Protein AF-A0A916VUK1-F1 (afdb_monomer)

Nearest PDB structures (foldseek):
  8exa-assembly1_A  TM=8.305E-01  e=1.272E-03  Deinococcus radiodurans R1 = ATCC 13939 = DSM 20539
  8h1j-assembly1_A  TM=7.553E-01  e=8.377E-03  Deinococcus radiodurans R1 = ATCC 13939 = DSM 20539
  6jqa-assembly1_B  TM=7.413E-01  e=8.964E+00  Onion yellows phytoplasma OY-W
  8oir-assembly1_Aa  TM=3.174E-01  e=9.545E+00  Homo sapiens

Solvent-accessible surface area (backbone atoms only — not comparable to full-atom values): 5598 Å² total; per-residue (Å²): 113,70,71,60,51,54,52,46,53,54,42,48,54,56,33,68,74,34,59,82,92,38,71,68,28,55,55,35,49,54,57,42,52,54,47,51,52,52,53,51,54,56,49,52,53,49,49,53,53,48,52,51,48,52,56,76,76,33,97,71,86,85,79,78,92,68,64,56,75,64,47,52,68,38,78,85,47,22,63,60,50,63,70,72,41,62,78,77,74,52,96,68,134

Foldseek 3Di:
DVVLVVVLVVLVVVLVPDDPPDPVNVVSVVVNVVSVVVVVVVLVVVQVVVVVCCVVVDVDDDDDPDPLVVQCVPPVRVVVSVSNPSVVVDPDD

Structure (mmCIF, N/CA/C/O backbone):
data_AF-A0A916VUK1-F1
#
_entry.id   AF-A0A916VUK1-F1
#
loop_
_atom_site.group_PDB
_atom_site.id
_atom_site.type_symbol
_atom_site.label_atom_id
_atom_site.label_alt_id
_atom_site.label_comp_id
_atom_site.label_asym_id
_atom_site.label_entity_id
_atom_site.label_seq_id
_atom_site.pdbx_PDB_ins_code
_atom_site.Cartn_x
_atom_site.Cartn_y
_atom_site.Cartn_z
_atom_site.occupancy
_atom_site.B_iso_or_equiv
_atom_site.auth_seq_id
_atom_site.auth_comp_id
_atom_site.auth_asym_id
_atom_site.auth_atom_id
_atom_site.pdbx_PDB_model_num
ATOM 1 N N . MET A 1 1 ? 8.807 5.694 1.146 1.00 58.78 1 MET A N 1
ATOM 2 C CA . MET A 1 1 ? 7.786 4.716 1.614 1.00 58.78 1 MET A CA 1
ATOM 3 C C . MET A 1 1 ? 7.755 4.484 3.137 1.00 58.78 1 MET A C 1
ATOM 5 O O . MET A 1 1 ? 6.673 4.291 3.684 1.00 58.78 1 MET A O 1
ATOM 9 N N . THR A 1 2 ? 8.881 4.571 3.856 1.00 67.25 2 THR A N 1
ATOM 10 C CA . THR A 1 2 ? 8.997 4.284 5.310 1.00 67.25 2 THR A CA 1
ATOM 11 C C . THR A 1 2 ? 8.048 5.083 6.221 1.00 67.25 2 THR A C 1
ATOM 13 O O . THR A 1 2 ? 7.502 4.542 7.182 1.00 67.25 2 THR A O 1
ATOM 16 N N . LYS A 1 3 ? 7.780 6.360 5.913 1.00 74.25 3 LYS A N 1
ATOM 17 C CA . LYS A 1 3 ? 6.828 7.202 6.670 1.00 74.25 3 LYS A CA 1
ATOM 18 C C . LYS A 1 3 ? 5.385 6.680 6.590 1.00 74.25 3 LYS A C 1
ATOM 20 O O . LYS A 1 3 ? 4.660 6.717 7.585 1.00 74.25 3 LYS A O 1
ATOM 25 N N . HIS A 1 4 ? 4.972 6.161 5.430 1.00 78.88 4 HIS A N 1
ATOM 26 C CA . HIS A 1 4 ? 3.638 5.581 5.252 1.00 78.88 4 HIS A CA 1
ATOM 27 C C . HIS A 1 4 ? 3.499 4.245 5.982 1.00 78.88 4 HIS A C 1
ATOM 29 O O . HIS A 1 4 ? 2.468 4.011 6.609 1.00 78.88 4 HIS A O 1
ATOM 35 N N . GLU A 1 5 ? 4.553 3.425 5.987 1.00 81.56 5 GLU A N 1
ATOM 36 C CA . GLU A 1 5 ? 4.596 2.169 6.745 1.00 81.56 5 GLU A CA 1
ATOM 37 C C . GLU A 1 5 ? 4.507 2.407 8.259 1.00 81.56 5 GLU A C 1
ATOM 39 O O . GLU A 1 5 ? 3.702 1.766 8.935 1.00 81.56 5 GLU A O 1
ATOM 44 N N . LYS A 1 6 ? 5.255 3.382 8.799 1.00 88.31 6 LYS A N 1
ATOM 45 C CA . LYS A 1 6 ? 5.170 3.759 10.224 1.00 88.31 6 LYS A CA 1
ATOM 46 C C . LYS A 1 6 ? 3.752 4.205 10.607 1.00 88.31 6 LYS A C 1
ATOM 48 O O . LYS A 1 6 ? 3.220 3.782 11.634 1.00 88.31 6 LYS A O 1
ATOM 53 N N . ASN A 1 7 ? 3.115 5.022 9.766 1.00 89.06 7 ASN A N 1
ATOM 54 C CA . ASN A 1 7 ? 1.733 5.464 9.977 1.00 89.06 7 ASN A CA 1
ATOM 55 C C . ASN A 1 7 ? 0.735 4.294 9.902 1.00 89.06 7 ASN A C 1
ATOM 57 O O . ASN A 1 7 ? -0.176 4.206 10.727 1.00 89.06 7 ASN A O 1
ATOM 61 N N . LEU A 1 8 ? 0.923 3.375 8.949 1.00 91.25 8 LEU A N 1
ATOM 62 C CA . LEU A 1 8 ? 0.096 2.179 8.820 1.00 91.25 8 LEU A CA 1
ATOM 63 C C . LEU A 1 8 ? 0.206 1.294 10.066 1.00 91.25 8 LEU A C 1
ATOM 65 O O . LEU A 1 8 ? -0.822 0.954 10.652 1.00 91.25 8 LEU A O 1
ATOM 69 N N . LYS A 1 9 ? 1.432 1.011 10.528 1.00 92.00 9 LYS A N 1
ATOM 70 C CA . LYS A 1 9 ? 1.692 0.232 11.749 1.00 92.00 9 LYS A CA 1
ATOM 71 C C . LYS A 1 9 ? 1.003 0.853 12.966 1.00 92.00 9 LYS A C 1
ATOM 73 O O . LYS A 1 9 ? 0.297 0.158 13.694 1.00 92.00 9 LYS A O 1
ATOM 78 N N . ARG A 1 10 ? 1.133 2.174 13.153 1.00 93.50 10 ARG A N 1
ATOM 79 C CA . ARG A 1 10 ? 0.488 2.897 14.265 1.00 93.50 10 ARG A CA 1
ATOM 80 C C . ARG A 1 10 ? -1.036 2.766 14.220 1.00 93.50 10 ARG A C 1
ATOM 82 O O . ARG A 1 10 ? -1.660 2.498 15.244 1.00 93.50 10 ARG A O 1
ATOM 89 N N . LYS A 1 11 ? -1.651 2.929 13.045 1.00 92.44 11 LYS A N 1
ATOM 90 C CA . LYS A 1 11 ? -3.111 2.810 12.898 1.00 92.44 11 LYS A CA 1
ATOM 91 C C . LYS A 1 11 ? -3.609 1.373 13.048 1.00 92.44 11 LYS A C 1
ATOM 93 O O . LYS A 1 11 ? -4.689 1.179 13.598 1.00 92.44 11 LYS A O 1
ATOM 98 N N . GLN A 1 12 ? -2.833 0.380 12.617 1.00 92.75 12 GLN A N 1
ATOM 99 C CA . GLN A 1 12 ? -3.153 -1.029 12.850 1.00 92.75 12 GLN A CA 1
ATOM 100 C C . GLN A 1 12 ? -3.071 -1.399 14.337 1.00 92.75 12 GLN A C 1
ATOM 102 O O . GLN A 1 12 ? -3.991 -2.036 14.842 1.00 92.75 12 GLN A O 1
ATOM 107 N N . GLN A 1 13 ? -2.056 -0.927 15.071 1.00 94.69 13 GLN A N 1
ATOM 108 C CA . GLN A 1 13 ? -1.991 -1.100 16.531 1.00 94.69 13 GLN A CA 1
ATOM 109 C C . GLN A 1 13 ? -3.171 -0.430 17.241 1.00 94.69 13 GLN A C 1
ATOM 111 O O . GLN A 1 13 ? -3.772 -1.007 18.143 1.00 94.69 13 GLN A O 1
ATOM 116 N N . GLN A 1 14 ? -3.542 0.783 16.821 1.00 92.88 14 GLN A N 1
ATOM 117 C CA . GLN A 1 14 ? -4.729 1.447 17.360 1.00 92.88 14 GLN A CA 1
ATOM 118 C C . GLN A 1 14 ? -6.001 0.643 17.091 1.00 92.88 14 GLN A C 1
ATOM 120 O O . GLN A 1 14 ? -6.844 0.576 17.976 1.00 92.88 14 GLN A O 1
ATOM 125 N N . LEU A 1 15 ? -6.142 0.044 15.903 1.00 93.75 15 LEU A N 1
ATOM 126 C CA . LEU A 1 15 ? -7.279 -0.805 15.550 1.00 93.75 15 LEU A CA 1
ATOM 127 C C . LEU A 1 15 ? -7.321 -2.094 16.383 1.00 93.75 15 LEU A C 1
ATOM 129 O O . LEU A 1 15 ? -8.404 -2.467 16.830 1.00 93.75 15 LEU A O 1
ATOM 133 N N . SER A 1 16 ? -6.181 -2.764 16.596 1.00 93.44 16 SER A N 1
ATOM 134 C CA . SER A 1 16 ? -6.147 -4.037 17.335 1.00 93.44 16 SER A CA 1
ATOM 135 C C . SER A 1 16 ? -6.551 -3.866 18.798 1.00 93.44 16 SER A C 1
ATOM 137 O O . SER A 1 16 ? -7.232 -4.729 19.342 1.00 93.44 16 SER A O 1
ATOM 139 N N . ARG A 1 17 ? -6.219 -2.712 19.391 1.00 94.44 17 ARG A N 1
ATOM 140 C CA . ARG A 1 17 ? -6.597 -2.328 20.759 1.00 94.44 17 ARG A CA 1
ATOM 141 C C . ARG A 1 17 ? -8.072 -1.933 20.914 1.00 94.44 17 ARG A C 1
ATOM 143 O O . ARG A 1 17 ? -8.492 -1.639 22.027 1.00 94.44 17 ARG A O 1
ATOM 150 N N . LYS A 1 18 ? -8.861 -1.846 19.832 1.00 93.38 18 LYS A N 1
ATOM 151 C CA . LYS A 1 18 ? -10.301 -1.538 19.920 1.00 93.38 18 LYS A CA 1
ATOM 152 C C . LYS A 1 18 ? -11.132 -2.806 20.055 1.00 93.38 18 LYS A C 1
ATOM 154 O O . LYS A 1 18 ? -10.933 -3.772 19.317 1.00 93.38 18 LYS A O 1
ATOM 159 N N . GLU A 1 19 ? -12.136 -2.732 20.918 1.00 94.19 19 GLU A N 1
ATOM 160 C CA . GLU A 1 19 ? -13.125 -3.782 21.133 1.00 94.19 19 GLU A CA 1
ATOM 161 C C . GLU A 1 19 ? -13.805 -4.204 19.823 1.00 94.19 19 GLU A C 1
ATOM 163 O O . GLU A 1 19 ? -14.206 -3.360 19.007 1.00 94.19 19 GLU A O 1
ATOM 168 N N . LYS A 1 20 ? -13.888 -5.520 19.598 1.00 91.38 20 LYS A N 1
ATOM 169 C CA . LYS A 1 20 ? -14.552 -6.119 18.430 1.00 91.38 20 LYS A CA 1
ATOM 170 C C . LYS A 1 20 ? -16.035 -5.722 18.420 1.00 91.38 20 LYS A C 1
ATOM 172 O O . LYS A 1 20 ? -16.641 -5.584 19.464 1.00 91.38 20 LYS A O 1
ATOM 177 N N . GLY A 1 21 ? -16.600 -5.462 17.241 1.00 89.94 21 GLY A N 1
ATOM 178 C CA . GLY A 1 21 ? -18.003 -5.035 17.104 1.00 89.94 21 GLY A CA 1
ATOM 179 C C . GLY A 1 21 ? -18.288 -3.563 17.441 1.00 89.94 21 GLY A C 1
ATOM 180 O O . GLY A 1 21 ? -19.234 -3.000 16.902 1.00 89.94 21 GLY A O 1
ATOM 181 N N . SER A 1 22 ? -17.440 -2.887 18.225 1.00 94.69 22 SER A N 1
ATOM 182 C CA . SER A 1 22 ? -17.679 -1.483 18.587 1.00 94.69 22 SER A CA 1
ATOM 183 C C . SER A 1 22 ? -17.670 -0.521 17.384 1.00 94.69 22 SER A C 1
ATOM 185 O O . SER A 1 22 ? -16.857 -0.620 16.452 1.00 94.69 22 SER A O 1
ATOM 187 N N . ASN A 1 23 ? -18.501 0.523 17.457 1.00 94.25 23 ASN A N 1
ATOM 188 C CA . ASN A 1 23 ? -18.527 1.609 16.469 1.00 94.25 23 ASN A CA 1
ATOM 189 C C . ASN A 1 23 ? -17.161 2.308 16.327 1.00 94.25 23 ASN A C 1
ATOM 191 O O . ASN A 1 23 ? -16.751 2.711 15.231 1.00 94.25 23 ASN A O 1
ATOM 195 N N . ASN A 1 24 ? -16.402 2.398 17.422 1.00 91.81 24 ASN A N 1
ATOM 196 C CA . ASN A 1 24 ? -15.057 2.971 17.433 1.00 91.81 24 ASN A CA 1
ATOM 197 C C . ASN A 1 24 ? -14.043 2.114 16.664 1.00 91.81 24 ASN A C 1
ATOM 199 O O . ASN A 1 24 ? -13.183 2.665 15.964 1.00 91.81 24 ASN A O 1
ATOM 203 N N . ARG A 1 25 ? -14.166 0.781 16.712 1.00 93.81 25 ARG A N 1
ATOM 204 C CA . ARG A 1 25 ? -13.363 -0.118 15.873 1.00 93.81 25 ARG A CA 1
ATOM 205 C C . ARG A 1 25 ? -13.693 0.060 14.396 1.00 93.81 25 ARG A C 1
ATOM 207 O O . ARG A 1 25 ? -12.771 0.131 13.583 1.00 93.81 25 ARG A O 1
ATOM 214 N N . ASN A 1 26 ? -14.968 0.219 14.035 1.00 94.12 26 ASN A N 1
ATOM 215 C CA . ASN A 1 26 ? -15.349 0.466 12.640 1.00 94.12 26 ASN A CA 1
ATOM 216 C C . ASN A 1 26 ? -14.753 1.788 12.111 1.00 94.12 26 ASN A C 1
ATOM 218 O O . ASN A 1 26 ? -14.183 1.827 11.015 1.00 94.12 26 ASN A O 1
ATOM 222 N N . LYS A 1 27 ? -14.774 2.858 12.919 1.00 94.31 27 LYS A N 1
ATOM 223 C CA . LYS A 1 27 ? -14.095 4.129 12.595 1.00 94.31 27 LYS A CA 1
ATOM 224 C C . LYS A 1 27 ? -12.583 3.937 12.401 1.00 94.31 27 LYS A C 1
ATOM 226 O O . LYS A 1 27 ? -12.017 4.452 11.434 1.00 94.31 27 LYS A O 1
ATOM 231 N N . ALA A 1 28 ? -11.919 3.183 13.279 1.00 93.62 28 ALA A N 1
ATOM 232 C CA . ALA A 1 28 ? -10.490 2.881 13.155 1.00 93.62 28 ALA A CA 1
ATOM 233 C C . ALA A 1 28 ? -10.171 2.048 11.896 1.00 93.62 28 ALA A C 1
ATOM 235 O O . ALA A 1 28 ? -9.207 2.350 11.189 1.00 93.62 28 ALA A O 1
ATOM 236 N N . ARG A 1 29 ? -11.021 1.074 11.545 1.00 94.75 29 ARG A N 1
ATOM 237 C CA . ARG A 1 29 ? -10.878 0.248 10.335 1.00 94.75 29 ARG A CA 1
ATOM 238 C C . ARG A 1 29 ? -10.909 1.102 9.068 1.00 94.75 29 ARG A C 1
ATOM 240 O O . ARG A 1 29 ? -10.024 0.977 8.225 1.00 94.75 29 ARG A O 1
ATOM 247 N N . LYS A 1 30 ? -11.853 2.048 8.973 1.00 95.56 30 LYS A N 1
ATOM 248 C CA . LYS A 1 30 ? -11.916 3.018 7.862 1.00 95.56 30 LYS A CA 1
ATOM 249 C C . LYS A 1 30 ? -10.638 3.866 7.763 1.00 95.56 30 LYS A C 1
ATOM 251 O O . LYS A 1 30 ? -10.150 4.130 6.664 1.00 95.56 30 LYS A O 1
ATOM 256 N N . LYS A 1 31 ? -10.046 4.266 8.899 1.00 94.00 31 LYS A N 1
ATOM 257 C CA . LYS A 1 31 ? -8.767 5.008 8.923 1.00 94.00 31 LYS A CA 1
ATOM 258 C C . LYS A 1 31 ? -7.591 4.175 8.404 1.00 94.00 31 LYS A C 1
ATOM 260 O O . LYS A 1 31 ? -6.723 4.747 7.745 1.00 94.00 31 LYS A O 1
ATOM 265 N N . VAL A 1 32 ? -7.551 2.873 8.699 1.00 93.94 32 VAL A N 1
ATOM 266 C CA . VAL A 1 32 ? -6.544 1.937 8.165 1.00 93.94 32 VAL A CA 1
ATOM 267 C C . VAL A 1 32 ? -6.722 1.765 6.655 1.00 93.94 32 VAL A C 1
ATOM 269 O O . VAL A 1 32 ? -5.761 1.962 5.914 1.00 93.94 32 VAL A O 1
ATOM 272 N N . ALA A 1 33 ? -7.951 1.529 6.184 1.00 93.38 33 ALA A N 1
ATOM 273 C CA . ALA A 1 33 ? -8.255 1.396 4.755 1.00 93.38 33 ALA A CA 1
ATOM 274 C C . ALA A 1 33 ? -7.823 2.630 3.941 1.00 93.38 33 ALA A C 1
ATOM 276 O O . ALA A 1 33 ? -7.193 2.505 2.894 1.00 93.38 33 ALA A O 1
ATOM 277 N N . ARG A 1 34 ? -8.062 3.840 4.468 1.00 93.62 34 ARG A N 1
ATOM 278 C CA . ARG A 1 34 ? -7.584 5.093 3.855 1.00 93.62 34 ARG A CA 1
ATOM 279 C C . ARG A 1 34 ? -6.061 5.149 3.698 1.00 93.62 34 ARG A C 1
ATOM 281 O O . ARG A 1 34 ? -5.575 5.705 2.718 1.00 93.62 34 ARG A O 1
ATOM 288 N N . VAL A 1 35 ? -5.301 4.606 4.654 1.00 92.50 35 VAL A N 1
ATOM 289 C CA . VAL A 1 35 ? -3.833 4.561 4.542 1.00 92.50 35 VAL A CA 1
ATOM 290 C C . VAL A 1 35 ? -3.386 3.535 3.514 1.00 92.50 35 VAL A C 1
ATOM 292 O O . VAL A 1 35 ? -2.493 3.859 2.737 1.00 92.50 35 VAL A O 1
ATOM 295 N N . HI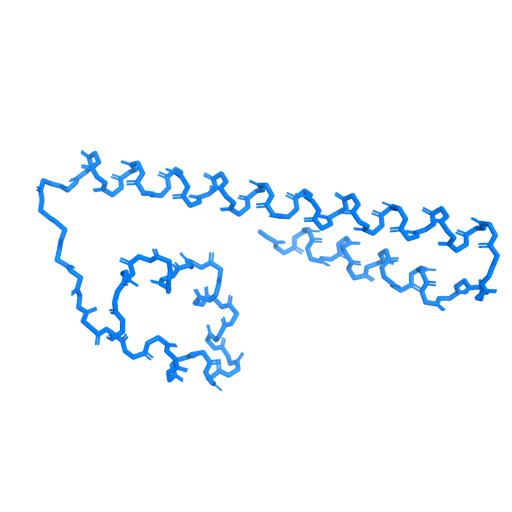S A 1 36 ? -4.022 2.362 3.457 1.00 89.94 36 HIS A N 1
ATOM 296 C CA . HIS A 1 36 ? -3.750 1.391 2.395 1.00 89.94 36 HIS A CA 1
ATOM 297 C C . HIS A 1 36 ? -3.982 1.999 1.013 1.00 89.94 36 HIS A C 1
ATOM 299 O O . HIS A 1 36 ? -3.062 1.986 0.206 1.00 89.94 36 HIS A O 1
ATOM 305 N N . ARG A 1 37 ? -5.136 2.645 0.788 1.00 91.06 37 ARG A N 1
ATOM 306 C CA . ARG A 1 37 ? -5.426 3.331 -0.481 1.00 91.06 37 ARG A CA 1
ATOM 307 C C . ARG A 1 37 ? -4.343 4.347 -0.842 1.00 91.06 37 ARG A C 1
ATOM 309 O O . ARG A 1 37 ? -3.859 4.358 -1.962 1.00 91.06 37 ARG A O 1
ATOM 316 N N . LYS A 1 38 ? -3.907 5.169 0.121 1.00 89.44 38 LYS A N 1
ATOM 317 C CA . LYS A 1 38 ? -2.835 6.145 -0.122 1.00 89.44 38 LYS A CA 1
ATOM 318 C C . LYS A 1 38 ? -1.512 5.474 -0.513 1.00 89.44 38 LYS A C 1
ATOM 320 O O . LYS A 1 38 ? -0.823 5.984 -1.384 1.00 89.44 38 LYS A O 1
ATOM 325 N N . ILE A 1 39 ? -1.152 4.361 0.127 1.00 86.81 39 ILE A N 1
ATOM 326 C CA . ILE A 1 39 ? 0.068 3.610 -0.207 1.00 86.81 39 ILE A CA 1
ATOM 327 C C . ILE A 1 39 ? -0.031 3.018 -1.614 1.00 86.81 39 ILE A C 1
ATOM 329 O O . ILE A 1 39 ? 0.931 3.144 -2.364 1.00 86.81 39 ILE A O 1
ATOM 333 N N . THR A 1 40 ? -1.166 2.412 -1.966 1.00 85.88 40 THR A N 1
ATOM 334 C CA . THR A 1 40 ? -1.401 1.850 -3.303 1.00 85.88 40 THR A CA 1
ATOM 335 C C . THR A 1 40 ? -1.287 2.928 -4.376 1.00 85.88 40 THR A C 1
ATOM 337 O O . THR A 1 40 ? -0.438 2.800 -5.248 1.00 85.88 40 THR A O 1
ATOM 340 N N . ASN A 1 41 ? -2.004 4.046 -4.233 1.00 87.50 41 ASN A N 1
ATOM 341 C CA . ASN A 1 41 ? -1.941 5.141 -5.205 1.00 87.50 41 ASN A CA 1
ATOM 342 C C . ASN A 1 41 ? -0.518 5.714 -5.352 1.00 87.50 41 ASN A C 1
ATOM 344 O O . ASN A 1 41 ? -0.085 6.021 -6.454 1.00 87.50 41 ASN A O 1
ATOM 348 N N . CYS A 1 42 ? 0.237 5.854 -4.253 1.00 84.94 42 CYS A N 1
ATOM 349 C CA . CYS A 1 42 ? 1.632 6.301 -4.335 1.00 84.94 42 CYS A CA 1
ATOM 350 C C . CYS A 1 42 ? 2.545 5.279 -5.033 1.00 84.94 42 CYS A C 1
ATOM 352 O O . CYS A 1 42 ? 3.530 5.678 -5.646 1.00 84.94 42 CYS A O 1
ATOM 354 N N . ARG A 1 43 ? 2.267 3.976 -4.903 1.00 81.88 43 ARG A N 1
ATOM 355 C CA . ARG A 1 43 ? 3.014 2.928 -5.614 1.00 81.88 43 ARG A CA 1
ATOM 356 C C . ARG A 1 43 ? 2.707 2.952 -7.105 1.00 81.88 43 ARG A C 1
ATOM 358 O O . ARG A 1 43 ? 3.642 2.903 -7.890 1.00 81.88 43 ARG A O 1
ATOM 365 N N . GLU A 1 44 ? 1.438 3.072 -7.476 1.00 83.38 44 GLU A N 1
ATOM 366 C CA . GLU A 1 44 ? 1.018 3.197 -8.876 1.00 83.38 44 GLU A CA 1
ATOM 367 C C . GLU A 1 44 ? 1.639 4.434 -9.531 1.00 83.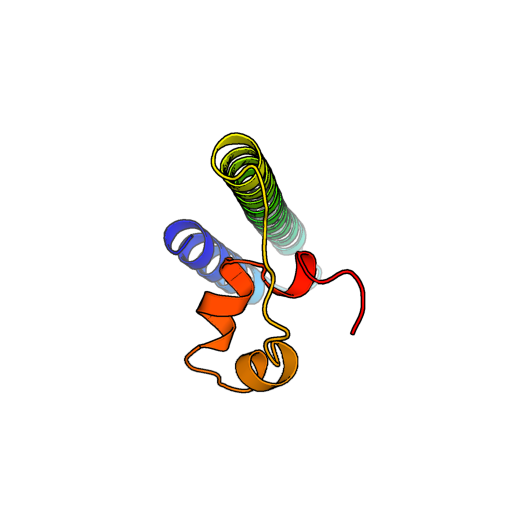38 44 GLU A C 1
ATOM 369 O O . GLU A 1 44 ? 2.276 4.310 -10.568 1.00 83.38 44 GLU A O 1
ATOM 374 N N . ASP A 1 45 ? 1.558 5.606 -8.891 1.00 84.88 45 ASP A N 1
ATOM 375 C CA . ASP A 1 45 ? 2.178 6.841 -9.397 1.00 84.88 45 ASP A CA 1
ATOM 376 C C . ASP A 1 45 ? 3.696 6.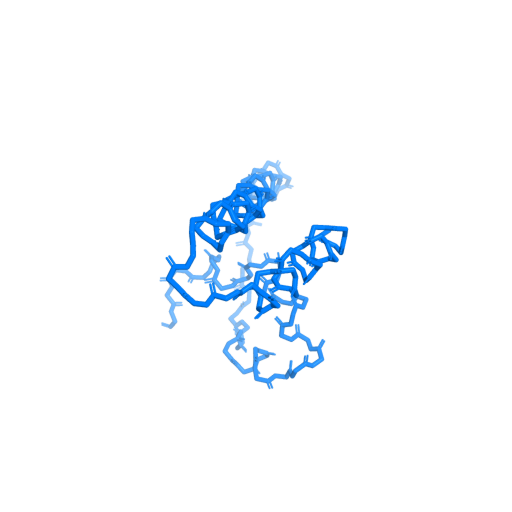696 -9.591 1.00 84.88 45 ASP A C 1
ATOM 378 O O . ASP A 1 45 ? 4.241 7.123 -10.608 1.00 84.88 45 ASP A O 1
ATOM 382 N N . PHE A 1 46 ? 4.386 6.047 -8.645 1.00 81.50 46 PHE A N 1
ATOM 383 C CA . PHE A 1 46 ? 5.811 5.755 -8.786 1.00 81.50 46 PHE A CA 1
ATOM 384 C C . PHE A 1 46 ? 6.091 4.844 -9.986 1.00 81.50 46 PHE A C 1
ATOM 386 O O . PHE A 1 46 ? 6.993 5.145 -10.762 1.00 81.50 46 PHE A O 1
ATOM 393 N N . LEU A 1 47 ? 5.318 3.770 -10.160 1.00 80.19 47 LEU A N 1
ATOM 394 C CA . LEU A 1 47 ? 5.486 2.842 -11.280 1.00 80.19 47 LEU A CA 1
ATOM 395 C C . LEU A 1 47 ? 5.190 3.508 -12.624 1.00 80.19 47 LEU A C 1
ATOM 397 O O . LEU A 1 47 ? 5.958 3.316 -13.559 1.00 80.19 47 LEU A O 1
ATOM 401 N N . HIS A 1 48 ? 4.148 4.338 -12.709 1.00 82.12 48 HIS A N 1
ATOM 402 C CA . HIS A 1 48 ? 3.837 5.105 -13.915 1.00 82.12 48 HIS A CA 1
ATOM 403 C C . HIS A 1 48 ? 4.939 6.107 -14.262 1.00 82.12 48 HIS A C 1
ATOM 405 O O . HIS A 1 48 ? 5.312 6.235 -15.423 1.00 82.12 48 HIS A O 1
ATOM 411 N N . LYS A 1 49 ? 5.495 6.809 -13.268 1.00 82.12 49 LYS A N 1
ATOM 412 C CA . LYS A 1 49 ? 6.623 7.727 -13.489 1.00 82.12 49 LYS A CA 1
ATOM 413 C C . LYS A 1 49 ? 7.896 6.987 -13.877 1.00 82.12 49 LYS A C 1
ATOM 415 O O . LYS A 1 49 ? 8.654 7.485 -14.703 1.00 82.12 49 LYS A O 1
ATOM 420 N N . LEU A 1 50 ? 8.131 5.820 -13.282 1.00 78.88 50 LEU A N 1
ATOM 421 C CA . LEU A 1 50 ? 9.281 4.982 -13.592 1.00 78.88 50 LEU A CA 1
ATOM 422 C C . LEU A 1 50 ? 9.183 4.422 -15.014 1.00 78.88 50 LEU A C 1
ATOM 424 O O . LEU A 1 50 ? 10.145 4.543 -15.759 1.00 78.88 50 LEU A O 1
ATOM 428 N N . SER A 1 51 ? 8.033 3.868 -15.411 1.00 72.81 51 SER A N 1
ATOM 429 C CA . SER A 1 51 ? 7.839 3.343 -16.767 1.00 72.81 51 SER A CA 1
ATOM 430 C C . SER A 1 51 ? 7.952 4.445 -17.816 1.00 72.81 51 SER A C 1
ATOM 432 O O . SER A 1 51 ? 8.675 4.270 -18.791 1.00 72.81 51 SER A O 1
ATOM 434 N N . ARG A 1 52 ? 7.319 5.603 -17.572 1.00 79.62 52 ARG A N 1
ATOM 435 C CA . ARG A 1 52 ? 7.443 6.810 -18.401 1.00 79.62 52 ARG A CA 1
ATOM 436 C C . ARG A 1 52 ? 8.910 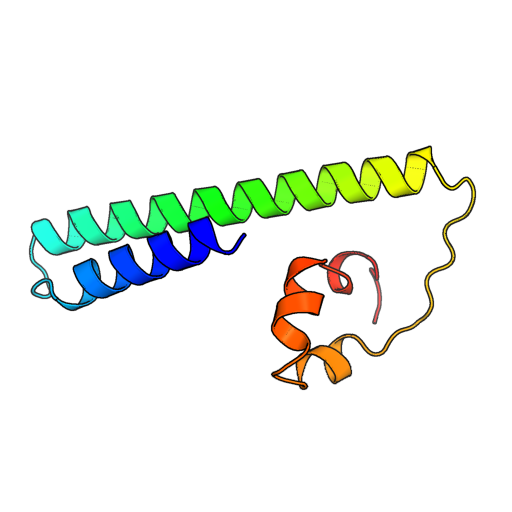7.185 -18.598 1.00 79.62 52 ARG A C 1
ATOM 438 O O . ARG A 1 52 ? 9.353 7.315 -19.728 1.00 79.62 52 ARG A O 1
ATOM 445 N N . ARG A 1 53 ? 9.668 7.285 -17.501 1.00 78.88 53 ARG A N 1
ATOM 446 C CA . ARG A 1 53 ? 11.093 7.624 -17.538 1.00 78.88 53 ARG A CA 1
ATOM 447 C C . ARG A 1 53 ? 11.909 6.604 -18.326 1.00 78.88 53 ARG A C 1
ATOM 449 O O . ARG A 1 53 ? 12.689 7.001 -19.173 1.00 78.88 53 ARG A O 1
ATOM 456 N N . ILE A 1 54 ? 11.723 5.310 -18.067 1.00 72.62 54 ILE A N 1
ATOM 457 C CA . ILE A 1 54 ? 12.479 4.256 -18.756 1.00 72.62 54 ILE A CA 1
ATOM 458 C C . ILE A 1 54 ? 12.222 4.312 -20.267 1.00 72.62 54 ILE A C 1
ATOM 460 O O . ILE A 1 54 ? 13.181 4.238 -21.026 1.00 72.62 54 ILE A O 1
ATOM 464 N N . VAL A 1 55 ? 10.965 4.475 -20.692 1.00 74.19 55 VAL A N 1
ATOM 465 C CA . VAL A 1 55 ? 10.595 4.586 -22.115 1.00 74.19 5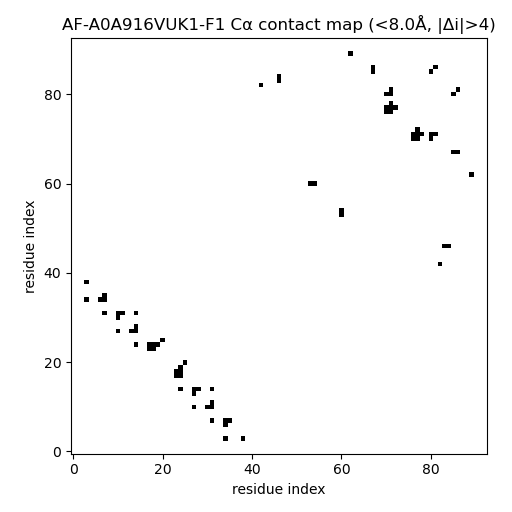5 VAL A CA 1
ATOM 466 C C . VAL A 1 55 ? 11.139 5.868 -22.743 1.00 74.19 55 VAL A C 1
ATOM 468 O O . VAL A 1 55 ? 11.654 5.826 -23.854 1.00 74.19 55 VAL A O 1
ATOM 471 N N . ASP A 1 56 ? 11.035 7.000 -22.045 1.00 74.62 56 ASP A N 1
ATOM 472 C CA . ASP A 1 56 ? 11.475 8.289 -22.581 1.00 74.62 56 ASP A CA 1
A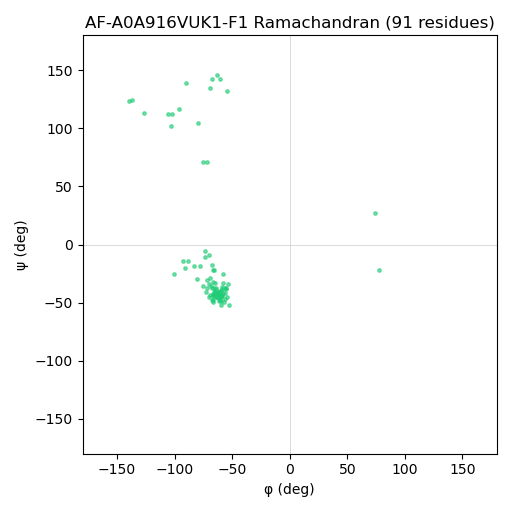TOM 473 C C . ASP A 1 56 ? 13.024 8.387 -22.637 1.00 74.62 56 ASP A C 1
ATOM 475 O O . ASP A 1 56 ? 13.560 9.045 -23.525 1.00 74.62 56 ASP A O 1
ATOM 479 N N . GLU A 1 57 ? 13.756 7.721 -21.730 1.00 70.00 57 GLU A N 1
ATOM 480 C CA . GLU A 1 57 ? 15.232 7.741 -21.664 1.00 70.00 57 GLU A CA 1
ATOM 481 C C . GLU A 1 57 ? 15.909 6.618 -22.475 1.00 70.00 57 GLU A C 1
ATOM 483 O O . GLU A 1 57 ? 17.086 6.743 -22.812 1.00 70.00 57 GLU A O 1
ATOM 488 N N . ASN A 1 58 ? 15.206 5.525 -22.800 1.00 60.25 58 ASN A N 1
ATOM 489 C CA . ASN A 1 58 ? 15.789 4.361 -23.478 1.00 60.25 58 ASN A CA 1
ATOM 490 C C . ASN A 1 58 ? 14.988 4.009 -24.738 1.00 60.25 58 ASN A C 1
ATOM 492 O O . ASN A 1 58 ? 13.865 3.518 -24.655 1.00 60.25 58 ASN A O 1
ATOM 496 N N . GLN A 1 59 ? 15.598 4.178 -25.916 1.00 56.53 59 GLN A N 1
ATOM 497 C CA . GLN A 1 59 ? 14.998 3.764 -27.194 1.00 56.53 59 GLN A CA 1
ATOM 498 C C . GLN A 1 59 ? 14.860 2.233 -27.325 1.00 56.53 59 GLN A C 1
ATOM 500 O O . GLN A 1 59 ? 14.030 1.757 -28.096 1.00 56.53 59 GLN A O 1
ATOM 505 N N . VAL A 1 60 ? 15.651 1.462 -26.564 1.00 54.06 60 VAL A N 1
ATOM 506 C CA . VAL A 1 60 ? 15.603 -0.006 -26.494 1.00 54.06 60 VAL A CA 1
ATOM 507 C C . VAL A 1 60 ? 15.719 -0.437 -25.031 1.00 54.06 60 VA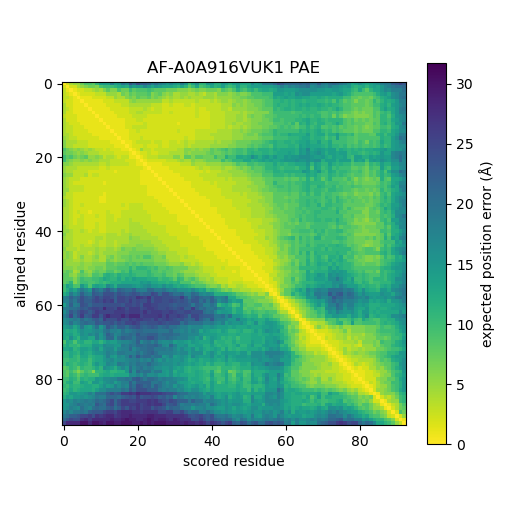L A C 1
ATOM 509 O O . VAL A 1 60 ? 16.679 -0.084 -24.352 1.00 54.06 60 VAL A O 1
ATOM 512 N N . ILE A 1 61 ? 14.749 -1.214 -24.544 1.00 60.28 61 ILE A N 1
ATOM 513 C CA . ILE A 1 61 ? 14.740 -1.764 -23.182 1.00 60.28 61 ILE A CA 1
ATOM 514 C C . ILE A 1 61 ? 15.064 -3.257 -23.274 1.00 60.28 61 ILE A C 1
ATOM 516 O O . ILE A 1 61 ? 14.259 -4.036 -23.782 1.00 60.28 61 ILE A O 1
ATOM 520 N N . VAL A 1 62 ? 16.231 -3.666 -22.772 1.00 55.66 62 VAL A N 1
ATOM 521 C CA . VAL A 1 62 ? 16.608 -5.082 -22.645 1.00 55.66 62 VAL A CA 1
ATOM 522 C C . VAL A 1 62 ? 16.288 -5.537 -21.226 1.00 55.66 62 VAL A C 1
ATOM 524 O O . VAL A 1 62 ? 16.840 -5.016 -20.260 1.00 55.66 62 VAL A O 1
ATOM 527 N N . THR A 1 63 ? 15.370 -6.491 -21.091 1.00 57.25 63 THR A N 1
ATOM 528 C CA . THR A 1 63 ? 15.006 -7.087 -19.801 1.00 57.25 63 THR A CA 1
ATOM 529 C C . THR A 1 63 ? 15.674 -8.448 -19.668 1.00 57.25 63 THR A C 1
ATOM 531 O O . THR A 1 63 ? 15.334 -9.388 -20.381 1.00 57.25 63 THR A O 1
ATOM 534 N N . GLU A 1 64 ? 16.627 -8.574 -18.747 1.00 58.16 64 GLU A N 1
ATOM 535 C CA . GLU A 1 64 ? 17.164 -9.885 -18.389 1.00 58.16 64 GLU A CA 1
ATOM 536 C C . GLU A 1 64 ? 16.088 -10.711 -17.672 1.00 58.16 64 GLU A C 1
ATOM 538 O O . GLU A 1 64 ? 15.297 -10.185 -16.881 1.00 58.16 64 GLU A O 1
ATOM 543 N N . ASN A 1 65 ? 16.053 -12.019 -17.937 1.00 59.78 65 ASN A N 1
ATOM 544 C CA . ASN A 1 65 ? 15.114 -12.937 -17.298 1.00 59.78 65 ASN A CA 1
ATOM 545 C C . ASN A 1 65 ? 15.563 -13.231 -15.852 1.00 59.78 65 ASN A C 1
ATOM 547 O O . ASN A 1 65 ? 16.080 -14.305 -15.537 1.00 59.78 65 ASN A O 1
ATOM 551 N N . LEU A 1 66 ? 15.439 -12.241 -14.962 1.00 64.25 66 LEU A N 1
ATOM 552 C CA . LEU A 1 66 ? 15.742 -12.409 -13.544 1.00 64.25 66 LEU A CA 1
ATOM 553 C C . LEU A 1 66 ? 14.702 -13.324 -12.890 1.00 64.25 66 LEU A C 1
ATOM 555 O O . LEU A 1 66 ? 13.496 -13.121 -13.022 1.00 64.25 66 LEU A O 1
ATOM 559 N N . ASN A 1 67 ? 15.159 -14.287 -12.084 1.00 68.19 67 ASN A N 1
ATOM 560 C CA . ASN A 1 67 ? 14.286 -15.116 -11.250 1.00 68.19 67 ASN A CA 1
ATOM 561 C C . ASN A 1 67 ? 13.710 -14.301 -10.073 1.00 68.19 67 ASN A C 1
ATOM 563 O O . ASN A 1 67 ? 14.061 -14.507 -8.905 1.00 68.19 67 ASN A O 1
ATOM 567 N N . VAL A 1 68 ? 12.798 -13.373 -10.375 1.00 65.69 68 VAL A N 1
ATOM 568 C CA . VAL A 1 68 ? 12.141 -12.485 -9.404 1.00 65.69 68 VAL A CA 1
ATOM 569 C C . VAL A 1 68 ? 11.454 -13.299 -8.304 1.00 65.69 68 VAL A C 1
ATOM 571 O O . VAL A 1 68 ? 11.534 -12.941 -7.129 1.00 65.69 68 VAL A O 1
ATOM 574 N N . LYS A 1 69 ? 10.850 -14.447 -8.653 1.00 66.56 69 LYS A N 1
ATOM 575 C CA . LYS A 1 69 ? 10.237 -15.377 -7.687 1.00 66.56 69 LYS A CA 1
ATOM 576 C C . LYS A 1 69 ? 11.254 -15.884 -6.660 1.00 66.56 69 LYS A C 1
ATOM 578 O O . LYS A 1 69 ? 10.943 -15.925 -5.471 1.00 66.56 69 LYS A O 1
ATOM 583 N N . GLY A 1 70 ? 12.458 -16.252 -7.095 1.00 70.94 70 GLY A N 1
ATOM 584 C CA . GLY A 1 70 ? 13.552 -16.676 -6.217 1.00 70.94 70 GLY A CA 1
ATOM 585 C C . GLY A 1 70 ? 14.044 -15.545 -5.316 1.00 70.94 70 GLY A C 1
ATOM 586 O O . GLY A 1 70 ? 14.197 -15.733 -4.110 1.00 70.94 70 GLY A O 1
ATOM 587 N N . MET A 1 71 ? 14.197 -14.340 -5.861 1.00 68.19 71 MET A N 1
ATOM 588 C CA . MET A 1 71 ? 14.651 -13.191 -5.077 1.00 68.19 71 MET A CA 1
ATOM 589 C C . MET A 1 71 ? 13.607 -12.709 -4.056 1.00 68.19 71 MET A C 1
ATOM 591 O O . MET A 1 71 ? 13.971 -12.228 -2.983 1.00 68.19 71 MET A O 1
ATOM 595 N N . MET A 1 72 ? 12.311 -12.897 -4.333 1.00 69.56 72 MET A N 1
ATOM 596 C CA . MET A 1 72 ? 11.229 -12.643 -3.372 1.00 69.56 72 MET A CA 1
ATOM 597 C C . MET A 1 72 ? 11.218 -13.616 -2.183 1.00 69.56 72 MET A C 1
ATOM 599 O O . MET A 1 72 ? 10.612 -13.299 -1.159 1.00 69.56 72 MET A O 1
ATOM 603 N N . LYS A 1 73 ? 11.892 -14.771 -2.274 1.00 74.94 73 LYS A N 1
ATOM 604 C CA . LYS A 1 73 ? 12.078 -15.682 -1.129 1.00 74.94 73 LYS A CA 1
ATOM 605 C C . LYS A 1 73 ? 13.168 -15.202 -0.167 1.00 74.94 73 LYS A C 1
ATOM 607 O O . LYS A 1 73 ? 13.193 -15.627 0.983 1.00 74.94 73 LYS A O 1
ATOM 612 N N . ASN A 1 74 ? 14.051 -14.299 -0.599 1.00 78.38 74 ASN A N 1
ATOM 613 C CA . ASN A 1 74 ? 15.054 -13.710 0.279 1.00 78.38 74 ASN A CA 1
ATOM 614 C C . ASN A 1 74 ? 14.417 -12.590 1.114 1.00 78.38 74 ASN A C 1
ATOM 616 O O . ASN A 1 74 ? 14.191 -11.493 0.611 1.00 78.38 74 ASN A O 1
ATOM 620 N N . HIS A 1 75 ? 14.154 -12.833 2.399 1.00 73.06 75 HIS A N 1
ATOM 621 C CA . HIS A 1 75 ? 13.481 -11.868 3.280 1.00 73.06 75 HIS A CA 1
ATOM 622 C C . HIS A 1 75 ? 14.192 -10.506 3.408 1.00 73.06 75 HIS A C 1
ATOM 624 O O . HIS A 1 75 ? 13.520 -9.502 3.662 1.00 73.06 75 HIS A O 1
ATOM 630 N N . CYS A 1 76 ? 15.510 -10.440 3.187 1.00 74.69 76 CYS A N 1
ATOM 631 C CA . CYS A 1 76 ? 16.274 -9.189 3.207 1.00 74.69 76 CYS A CA 1
ATOM 632 C C . CYS A 1 76 ? 16.031 -8.345 1.946 1.00 74.69 76 CYS A C 1
ATOM 634 O O . CYS A 1 76 ? 15.962 -7.118 2.025 1.00 74.69 76 CYS A O 1
ATOM 636 N N . LEU A 1 77 ? 15.861 -8.994 0.789 1.00 67.44 77 LEU A N 1
ATOM 637 C CA . LEU A 1 77 ? 15.732 -8.335 -0.517 1.00 67.44 77 LEU A CA 1
ATOM 638 C C . LEU A 1 77 ? 14.282 -8.233 -1.004 1.00 67.44 77 LEU A C 1
ATOM 640 O O . LEU A 1 77 ? 13.941 -7.302 -1.731 1.00 67.44 77 LEU A O 1
ATOM 644 N N . ALA A 1 78 ? 13.399 -9.123 -0.551 1.00 71.25 78 ALA 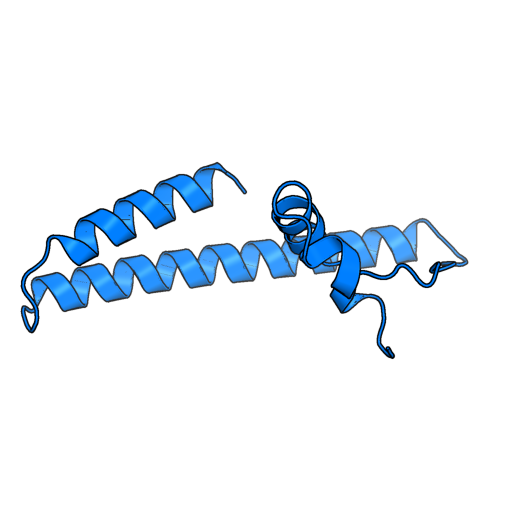A N 1
ATOM 645 C CA . ALA A 1 78 ? 12.008 -9.226 -0.985 1.00 71.25 78 ALA A CA 1
ATOM 646 C C . ALA A 1 78 ? 11.240 -7.911 -0.827 1.00 71.25 78 ALA A C 1
ATOM 648 O O . ALA A 1 78 ? 10.436 -7.542 -1.683 1.00 71.25 78 ALA A O 1
ATOM 649 N N . LYS A 1 79 ? 11.508 -7.170 0.255 1.00 69.75 79 LYS A N 1
ATOM 650 C CA . LYS A 1 79 ? 10.867 -5.877 0.498 1.00 69.75 79 LYS A CA 1
ATOM 651 C C . LYS A 1 79 ? 11.331 -4.811 -0.492 1.00 69.75 79 LYS A C 1
ATOM 653 O O . LYS A 1 79 ? 10.496 -4.052 -0.973 1.00 69.75 79 LYS A O 1
ATOM 658 N N . ALA A 1 80 ? 12.631 -4.739 -0.774 1.00 69.62 80 ALA A N 1
ATOM 659 C CA . ALA A 1 80 ? 13.178 -3.782 -1.730 1.00 69.62 80 ALA A CA 1
ATOM 660 C C . ALA A 1 80 ? 12.695 -4.115 -3.149 1.00 69.62 80 ALA A C 1
ATOM 662 O O . ALA A 1 80 ? 12.095 -3.270 -3.804 1.00 69.62 80 ALA A O 1
ATOM 663 N N . ILE A 1 81 ? 12.821 -5.374 -3.567 1.00 65.56 81 ILE A N 1
ATOM 664 C CA . ILE A 1 81 ? 12.412 -5.857 -4.895 1.00 65.56 81 ILE A CA 1
ATOM 665 C C . ILE A 1 81 ? 10.902 -5.682 -5.111 1.00 65.56 81 ILE A C 1
ATOM 667 O O . ILE A 1 81 ? 10.471 -5.166 -6.143 1.00 65.56 81 ILE A O 1
ATOM 671 N N . GLY A 1 82 ? 10.083 -6.007 -4.105 1.00 64.94 82 GLY A N 1
ATOM 672 C CA . GLY A 1 82 ? 8.638 -5.780 -4.152 1.00 64.94 82 GLY A CA 1
ATOM 673 C C . GLY A 1 82 ? 8.236 -4.299 -4.183 1.00 64.94 82 GLY A C 1
ATOM 674 O O . GLY A 1 82 ? 7.138 -3.982 -4.633 1.00 64.94 82 GLY A O 1
ATOM 675 N N . GLN A 1 83 ? 9.094 -3.379 -3.725 1.00 63.88 83 GLN A N 1
ATOM 676 C CA . GLN A 1 83 ? 8.852 -1.935 -3.845 1.00 63.88 83 GLN A CA 1
ATOM 677 C C . GLN A 1 83 ? 9.208 -1.381 -5.226 1.00 63.88 83 GLN A C 1
ATOM 679 O O . GLN A 1 83 ? 8.570 -0.418 -5.647 1.00 63.88 83 GLN A O 1
ATOM 684 N N . VAL A 1 84 ? 10.182 -1.976 -5.920 1.00 65.69 84 VAL A N 1
ATOM 685 C CA . VAL A 1 84 ? 10.577 -1.558 -7.276 1.00 65.69 84 VAL A CA 1
ATOM 686 C C . VAL A 1 84 ? 9.660 -2.170 -8.346 1.00 65.69 84 VAL A C 1
ATOM 688 O O . VAL A 1 84 ? 9.555 -1.638 -9.443 1.00 65.69 84 VAL A O 1
ATOM 691 N N . GLY A 1 85 ? 8.915 -3.231 -8.014 1.00 58.81 85 GLY A N 1
ATOM 692 C CA . GLY A 1 85 ? 7.849 -3.749 -8.875 1.00 58.81 85 GLY A CA 1
ATOM 693 C C . GLY A 1 85 ? 8.353 -4.498 -10.108 1.00 58.81 85 GLY A C 1
ATOM 694 O O . GLY A 1 85 ? 7.641 -4.559 -11.101 1.00 58.81 85 GLY A O 1
ATOM 695 N N . TRP A 1 86 ? 9.549 -5.095 -10.049 1.00 61.50 86 TRP A N 1
ATOM 696 C CA . TRP A 1 86 ? 10.158 -5.833 -11.169 1.00 61.50 86 TRP A CA 1
ATOM 697 C C . TRP A 1 86 ? 9.256 -6.927 -11.756 1.00 61.50 86 TRP A C 1
ATOM 699 O O . TRP A 1 86 ? 9.234 -7.113 -12.963 1.00 61.50 86 TRP A O 1
ATOM 709 N N . GLY A 1 87 ? 8.435 -7.585 -10.931 1.00 56.75 87 GLY A N 1
ATOM 710 C CA . GLY A 1 87 ? 7.470 -8.584 -11.405 1.00 56.75 87 GLY A CA 1
ATOM 711 C C . GLY A 1 87 ? 6.286 -8.024 -12.208 1.00 56.75 87 GLY A C 1
ATOM 712 O O . GLY A 1 87 ? 5.524 -8.807 -12.753 1.00 56.75 87 GLY A O 1
ATOM 713 N N . MET A 1 88 ? 6.106 -6.699 -12.270 1.00 56.38 88 MET A N 1
ATOM 714 C CA . MET A 1 88 ? 5.108 -6.054 -13.138 1.00 56.38 88 MET A CA 1
ATOM 715 C C . MET A 1 88 ? 5.664 -5.751 -14.538 1.00 56.38 88 MET A C 1
ATOM 717 O O . MET A 1 88 ? 4.888 -5.435 -15.433 1.00 56.38 88 MET A O 1
ATOM 721 N N . PHE A 1 89 ? 6.988 -5.822 -14.724 1.00 51.69 89 PHE A N 1
ATOM 722 C CA . PHE A 1 89 ? 7.658 -5.520 -15.993 1.00 51.69 89 PHE A CA 1
ATOM 723 C C . PHE A 1 89 ? 7.882 -6.751 -16.880 1.00 51.69 89 PHE A C 1
ATOM 725 O O . PHE A 1 89 ? 8.148 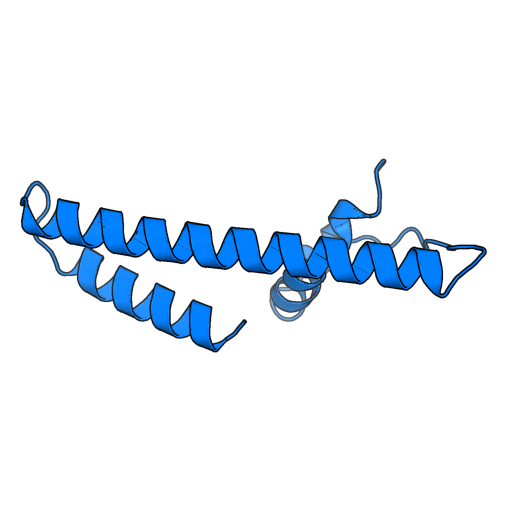-6.580 -18.064 1.00 51.69 89 PHE A O 1
ATOM 732 N N . THR A 1 90 ? 7.746 -7.972 -16.356 1.00 51.12 90 THR A N 1
ATOM 733 C CA . THR A 1 90 ? 7.823 -9.213 -17.139 1.00 51.12 90 THR A CA 1
ATOM 734 C C . THR A 1 90 ? 6.412 -9.773 -17.369 1.00 51.12 90 THR A C 1
ATOM 736 O O . THR A 1 90 ? 5.833 -10.360 -16.455 1.00 51.12 90 THR A O 1
ATOM 739 N N . PRO A 1 91 ? 5.804 -9.607 -18.565 1.00 42.97 91 PRO A N 1
ATOM 740 C CA . PRO A 1 91 ? 4.428 -10.047 -18.803 1.00 42.97 91 PRO A CA 1
ATOM 741 C C . PRO A 1 91 ? 4.290 -11.570 -18.924 1.00 42.97 91 PRO A C 1
ATOM 743 O O . PRO A 1 91 ? 3.172 -12.068 -18.945 1.00 42.97 91 PRO A O 1
ATOM 746 N N . HIS A 1 92 ? 5.390 -12.316 -19.017 1.00 45.84 92 HIS A N 1
ATOM 747 C CA . HIS A 1 92 ? 5.385 -13.767 -19.163 1.00 45.84 92 HIS A CA 1
ATOM 748 C C . HIS A 1 92 ? 6.505 -14.349 -18.297 1.00 45.84 92 HIS A C 1
ATOM 750 O O . HIS A 1 92 ? 7.657 -13.923 -18.395 1.00 45.84 92 HIS A O 1
ATOM 756 N N . ALA A 1 93 ? 6.121 -15.256 -17.399 1.00 42.41 93 ALA A N 1
ATOM 757 C CA . ALA A 1 93 ? 7.032 -16.183 -16.740 1.00 42.41 93 ALA A CA 1
ATOM 758 C C . ALA A 1 93 ? 7.441 -17.293 -17.713 1.00 42.41 93 ALA A C 1
ATOM 760 O O . ALA A 1 93 ? 6.627 -17.585 -18.618 1.00 42.41 93 ALA A O 1
#

Sequence (93 aa):
MTKHEKNLKRKQQQLSRKEKGSNNRNKARKKVARVHRKITNCREDFLHKLSRRIVDENQVIVTENLNVKGMMKNHCLAKAIGQVGWGMFTPHA

Mean predicted aligned error: 9.82 Å

pLDDT: mean 77.29, std 14.66, range [42.41, 95.56]

Secondary structure (DSSP, 8-state):
-HHHHHHHHHHHHHHHTSPTT-HHHHHHHHHHHHHHHHHHHHHHHHHHHHHHHHHHH-SS-------HHHHTT-TTTHHHHHHHTGGGT-S--

Radius of gyration: 17.88 Å; Cα contacts (8 Å, |Δi|>4): 40; chains: 1; bounding box: 36×25×48 Å